Protein AF-A0A0F9DRZ3-F1 (afdb_monomer_lite)

Foldseek 3Di:
DAPVVQLVVLVVVVDADAQVVQQVSSCVPHPLKDKDKDWDADPVGDIDIGIFIDNVPDTHTSHPDPDDPDDPDPPDD

pLDDT: mean 80.03, std 17.88, range [38.91, 96.19]

Secondary structure (DSSP, 8-state):
--HHHHHHHHHHHT----HHHHHHHHHTTSTT-EEEEEEEE-TT--EEEEEEEE-SS-EE-----S-----------

Sequence (77 aa):
MTIDEAVQEWKTKRRHMGCVAAAKWFCARVKGFWPERLSRYTAYGDYFEHVVATDGSIRIDLSPYADQPDTDDDDDN

Organism: NCBI:txid412755

Structure (mmCIF, N/CA/C/O backbone):
data_AF-A0A0F9DRZ3-F1
#
_entry.id   AF-A0A0F9DRZ3-F1
#
loop_
_atom_site.group_PDB
_atom_site.id
_atom_site.type_symbol
_atom_site.label_atom_id
_atom_site.label_alt_id
_atom_site.label_comp_id
_atom_site.label_asym_id
_atom_site.label_entity_id
_atom_site.label_seq_id
_atom_site.pdbx_PDB_ins_code
_atom_site.Cartn_x
_atom_site.Cartn_y
_atom_site.Cartn_z
_atom_site.occupancy
_atom_site.B_iso_or_equiv
_atom_site.auth_seq_id
_atom_site.auth_comp_id
_atom_site.auth_asym_id
_atom_site.auth_atom_id
_atom_site.pdbx_PDB_model_num
ATOM 1 N N . MET A 1 1 ? -8.890 2.668 13.293 1.00 83.94 1 MET A N 1
ATOM 2 C CA . MET A 1 1 ? -7.956 3.469 12.497 1.00 83.94 1 MET A CA 1
ATOM 3 C C . MET A 1 1 ? -8.351 3.320 11.046 1.00 83.94 1 MET A C 1
ATOM 5 O O . MET A 1 1 ? -8.453 2.189 10.575 1.00 83.94 1 MET A O 1
ATOM 9 N N . THR A 1 2 ? -8.664 4.428 10.393 1.00 92.88 2 THR A N 1
ATOM 10 C CA . THR A 1 2 ? -8.916 4.503 8.953 1.00 92.88 2 THR A CA 1
ATOM 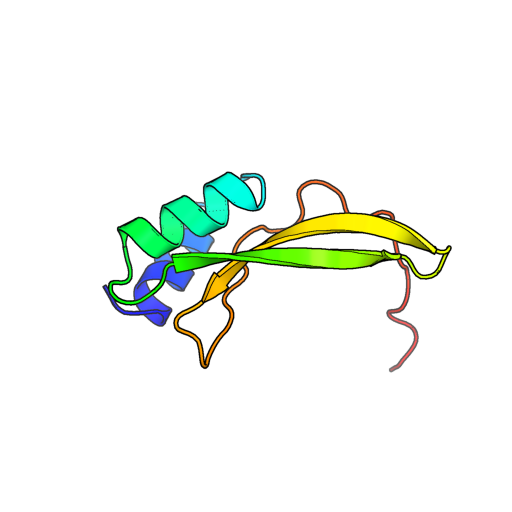11 C C . THR A 1 2 ? -7.594 4.580 8.184 1.00 92.88 2 THR A C 1
ATOM 13 O O . THR A 1 2 ? -6.523 4.733 8.780 1.00 92.88 2 THR A O 1
ATOM 16 N N . ILE A 1 3 ? -7.667 4.474 6.855 1.00 89.50 3 ILE A N 1
ATOM 17 C CA . ILE A 1 3 ? -6.511 4.662 5.967 1.00 89.50 3 ILE A CA 1
ATOM 18 C C . ILE A 1 3 ? -5.892 6.046 6.203 1.00 89.50 3 ILE A C 1
ATOM 20 O O . ILE A 1 3 ? -4.693 6.138 6.465 1.00 89.50 3 ILE A O 1
ATOM 24 N N . ASP A 1 4 ? -6.707 7.105 6.194 1.00 89.44 4 ASP A N 1
ATOM 25 C CA . ASP A 1 4 ? -6.241 8.484 6.371 1.00 89.44 4 ASP A CA 1
ATOM 26 C C . ASP A 1 4 ? -5.556 8.705 7.721 1.00 89.44 4 ASP A C 1
ATOM 28 O O . ASP A 1 4 ? -4.480 9.299 7.782 1.00 89.44 4 ASP A O 1
ATOM 32 N N . GLU A 1 5 ? -6.130 8.178 8.807 1.00 92.19 5 GLU A N 1
ATOM 33 C CA . GLU A 1 5 ? -5.535 8.272 10.144 1.00 92.19 5 GLU A CA 1
ATOM 34 C C . GLU A 1 5 ? -4.160 7.589 10.200 1.00 92.19 5 GLU A C 1
ATOM 36 O O . GLU A 1 5 ? -3.210 8.149 10.751 1.00 92.19 5 GLU A O 1
ATOM 41 N N . ALA A 1 6 ? -4.027 6.402 9.598 1.00 90.62 6 ALA A N 1
ATOM 42 C CA . ALA A 1 6 ? -2.760 5.676 9.547 1.00 90.6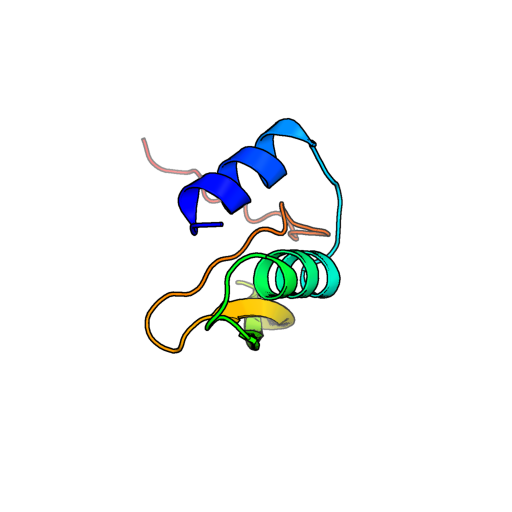2 6 ALA A CA 1
ATOM 43 C C . ALA A 1 6 ? -1.709 6.410 8.697 1.00 90.62 6 ALA A C 1
ATOM 45 O O . ALA A 1 6 ? -0.543 6.488 9.088 1.00 90.62 6 ALA A O 1
ATOM 46 N N . VAL A 1 7 ? -2.105 6.993 7.562 1.00 87.31 7 VAL A N 1
ATOM 47 C CA . VAL A 1 7 ? -1.210 7.793 6.707 1.00 87.31 7 VAL A CA 1
ATOM 48 C C . VAL A 1 7 ? -0.746 9.059 7.433 1.00 87.31 7 VAL A C 1
ATOM 50 O O . VAL A 1 7 ? 0.437 9.403 7.380 1.00 87.31 7 VAL A O 1
ATOM 53 N N . GLN A 1 8 ? -1.635 9.745 8.153 1.00 87.75 8 GLN A N 1
ATOM 54 C CA . GLN A 1 8 ? -1.268 10.919 8.951 1.00 87.75 8 GLN A CA 1
ATOM 55 C C . GLN A 1 8 ? -0.339 10.551 10.120 1.00 87.75 8 GLN A C 1
ATOM 57 O O . GLN A 1 8 ? 0.667 11.229 10.349 1.00 87.75 8 GLN A O 1
ATOM 62 N N . GLU A 1 9 ? -0.593 9.441 10.825 1.00 89.00 9 GLU A N 1
ATOM 63 C CA . GLU A 1 9 ? 0.325 8.928 11.856 1.00 89.00 9 GLU A CA 1
ATOM 64 C C . GLU A 1 9 ? 1.712 8.626 11.263 1.00 89.00 9 GLU A C 1
ATOM 66 O O . GLU A 1 9 ? 2.737 8.945 11.868 1.00 89.00 9 GLU A O 1
ATOM 71 N N . TRP A 1 10 ? 1.767 8.031 10.071 1.00 85.25 10 TRP A N 1
ATOM 72 C CA . TRP A 1 10 ? 3.029 7.742 9.395 1.00 85.25 10 TRP A CA 1
ATOM 73 C C . TRP A 1 10 ? 3.824 9.017 9.085 1.00 85.25 10 TRP A C 1
ATOM 75 O O . TRP A 1 10 ? 4.993 9.126 9.471 1.00 85.25 10 TRP A O 1
ATOM 85 N N . LYS A 1 11 ? 3.172 10.008 8.459 1.00 82.56 11 LYS A N 1
ATOM 86 C CA . LYS A 1 11 ? 3.783 11.295 8.082 1.00 82.56 11 LYS A CA 1
ATOM 87 C C . LYS A 1 11 ? 4.319 12.054 9.294 1.00 82.56 11 LYS A C 1
ATOM 89 O O . LYS A 1 11 ? 5.452 12.530 9.275 1.00 82.56 11 LYS A O 1
ATOM 94 N N . THR A 1 12 ? 3.539 12.119 10.371 1.00 82.44 12 THR A N 1
ATOM 95 C CA . THR A 1 12 ? 3.931 12.830 11.601 1.00 82.44 12 THR A CA 1
ATOM 96 C C . THR A 1 12 ? 5.124 12.186 12.302 1.00 82.44 12 THR A C 1
ATOM 98 O O . THR A 1 12 ? 5.953 12.886 12.879 1.00 82.44 12 THR A O 1
ATOM 101 N N . LYS A 1 13 ? 5.261 10.858 12.224 1.00 79.50 13 LYS A N 1
ATOM 102 C CA . LYS A 1 13 ? 6.355 10.129 12.879 1.00 79.50 13 LYS A CA 1
ATOM 103 C C . LYS A 1 13 ? 7.660 10.097 12.082 1.00 79.50 13 LYS A C 1
ATOM 105 O O . LYS A 1 13 ? 8.641 9.600 12.629 1.00 79.50 13 LYS A O 1
ATOM 110 N 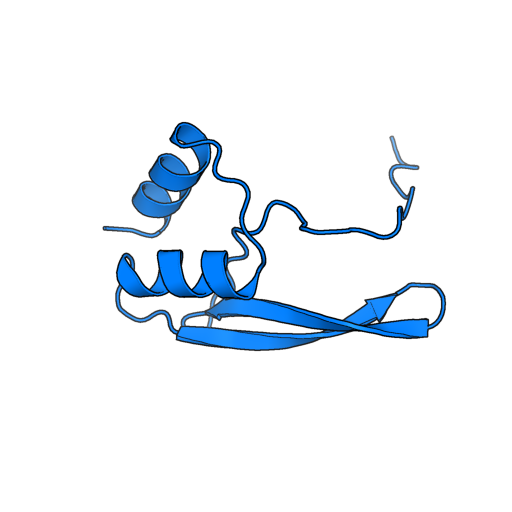N . ARG A 1 14 ? 7.675 10.585 10.830 1.00 72.25 14 ARG A N 1
ATOM 111 C CA . ARG A 1 14 ? 8.856 10.647 9.938 1.00 72.25 14 ARG A CA 1
ATOM 112 C C . ARG A 1 14 ? 9.704 9.367 9.981 1.00 72.25 14 ARG A C 1
ATOM 114 O O . ARG A 1 14 ? 10.923 9.412 10.132 1.00 72.25 14 ARG A O 1
ATOM 121 N N . ARG A 1 15 ? 9.049 8.203 9.947 1.00 69.75 15 ARG A N 1
ATOM 122 C CA . ARG A 1 15 ? 9.734 6.921 10.138 1.00 69.75 15 ARG A CA 1
ATOM 123 C C . ARG A 1 15 ? 10.440 6.501 8.853 1.00 69.75 15 ARG A C 1
ATOM 125 O O . ARG A 1 15 ? 9.798 6.384 7.817 1.00 69.75 15 ARG A O 1
ATOM 132 N N . HIS A 1 16 ? 11.730 6.193 8.950 1.00 71.88 16 HIS A N 1
ATOM 133 C CA . HIS A 1 16 ? 12.470 5.511 7.889 1.00 71.88 16 HIS A CA 1
ATOM 134 C C . HIS A 1 16 ? 12.366 3.999 8.103 1.00 71.88 16 HIS A C 1
ATOM 136 O O . HIS A 1 16 ? 12.878 3.467 9.088 1.00 71.88 16 HIS A O 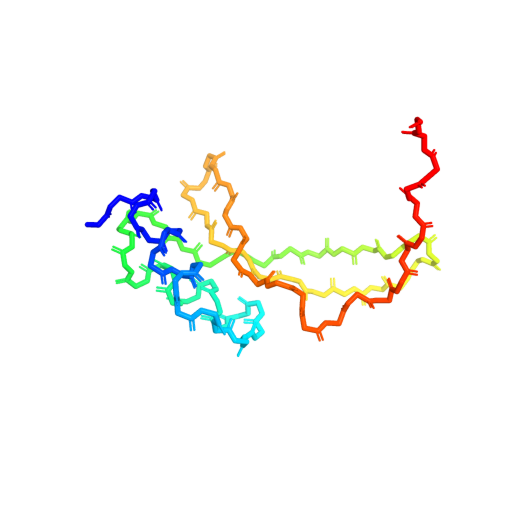1
ATOM 142 N N . MET A 1 17 ? 11.657 3.307 7.212 1.00 77.75 17 MET A N 1
ATOM 143 C CA . MET A 1 17 ? 11.548 1.848 7.213 1.00 77.75 17 MET A CA 1
ATOM 144 C C . MET A 1 17 ? 11.497 1.312 5.785 1.00 77.75 17 MET A C 1
ATOM 146 O O . MET A 1 17 ? 10.917 1.945 4.906 1.00 77.75 17 MET A O 1
ATOM 150 N N . GLY A 1 18 ? 12.023 0.101 5.590 1.00 83.31 18 GLY A N 1
ATOM 151 C CA . GLY A 1 18 ? 11.860 -0.635 4.337 1.00 83.31 18 GLY A CA 1
ATOM 152 C C . GLY A 1 18 ? 10.414 -1.080 4.085 1.00 83.31 18 GLY A C 1
ATOM 153 O O . GLY A 1 18 ? 9.612 -1.196 5.018 1.00 83.31 18 GLY A O 1
ATOM 154 N N . CYS A 1 19 ? 10.102 -1.383 2.824 1.00 88.12 19 CYS A N 1
ATOM 155 C CA . CYS A 1 19 ? 8.757 -1.703 2.325 1.00 88.12 19 CYS A CA 1
ATOM 156 C C . CYS A 1 19 ? 8.045 -2.819 3.104 1.00 88.12 19 CYS A C 1
ATOM 158 O O . CYS A 1 19 ? 6.890 -2.677 3.498 1.00 88.12 19 CYS A O 1
ATOM 160 N N . VAL A 1 20 ? 8.763 -3.886 3.468 1.00 90.44 20 VAL A N 1
ATOM 161 C CA . VAL A 1 20 ? 8.216 -4.985 4.282 1.00 90.44 20 VAL A CA 1
ATOM 162 C C . VAL A 1 20 ? 7.746 -4.498 5.656 1.00 90.44 20 VAL A C 1
ATOM 164 O O . VAL A 1 20 ? 6.676 -4.886 6.129 1.00 90.44 20 VAL A O 1
ATOM 167 N N . ALA A 1 21 ? 8.552 -3.671 6.324 1.00 90.50 21 ALA A N 1
ATOM 168 C CA . ALA A 1 21 ? 8.234 -3.163 7.654 1.00 90.50 21 ALA A CA 1
ATOM 169 C C . ALA A 1 21 ? 7.117 -2.112 7.594 1.00 90.50 21 ALA A C 1
ATOM 171 O O . ALA A 1 21 ? 6.219 -2.143 8.436 1.00 90.50 21 ALA A O 1
ATOM 172 N N . ALA A 1 22 ? 7.123 -1.252 6.573 1.00 89.88 22 ALA A N 1
ATOM 173 C CA . ALA A 1 22 ? 6.079 -0.260 6.333 1.00 89.88 22 ALA A CA 1
ATOM 174 C C . ALA A 1 22 ? 4.713 -0.919 6.056 1.00 89.88 22 ALA A C 1
ATOM 176 O O . ALA A 1 22 ? 3.724 -0.596 6.719 1.00 89.88 22 ALA A O 1
ATOM 177 N N . ALA A 1 23 ? 4.665 -1.920 5.170 1.00 92.50 23 ALA A N 1
ATOM 178 C CA . ALA A 1 23 ? 3.443 -2.663 4.867 1.00 92.50 23 ALA A CA 1
ATOM 179 C C . ALA A 1 23 ? 2.897 -3.396 6.102 1.00 92.50 23 ALA A C 1
ATOM 181 O O . ALA A 1 23 ? 1.714 -3.276 6.427 1.00 92.50 23 ALA A O 1
ATOM 182 N N . LYS A 1 24 ? 3.757 -4.097 6.857 1.00 93.44 24 LYS A N 1
ATOM 183 C CA . LYS A 1 24 ? 3.353 -4.759 8.112 1.00 93.44 24 LYS A CA 1
ATOM 184 C C . LYS A 1 24 ? 2.831 -3.764 9.147 1.00 93.44 24 LYS A C 1
ATOM 186 O O . LYS A 1 24 ? 1.834 -4.039 9.812 1.00 93.44 24 LYS A O 1
ATOM 191 N N . TRP A 1 25 ? 3.488 -2.613 9.282 1.00 93.00 25 TRP A N 1
ATOM 192 C CA . TRP A 1 25 ? 3.075 -1.557 10.204 1.00 93.00 25 TRP A CA 1
ATOM 193 C C . TRP A 1 25 ? 1.675 -1.026 9.879 1.00 93.00 25 TRP A C 1
ATOM 195 O O . TRP A 1 25 ? 0.884 -0.811 10.804 1.00 93.00 25 TRP A O 1
ATOM 205 N N . PHE A 1 26 ? 1.367 -0.858 8.589 1.00 93.12 26 PHE A N 1
ATOM 206 C CA . PHE A 1 26 ? 0.058 -0.407 8.124 1.00 93.12 26 PHE A CA 1
ATOM 207 C C . PHE A 1 26 ? -1.022 -1.469 8.334 1.00 93.12 26 PHE A C 1
ATOM 209 O O . PHE A 1 26 ? -2.061 -1.177 8.924 1.00 93.12 26 PHE A O 1
ATOM 216 N N . CYS A 1 27 ? -0.752 -2.718 7.940 1.00 94.75 27 CYS A N 1
ATOM 217 C CA . CYS A 1 27 ? -1.701 -3.828 8.089 1.00 94.75 27 CYS A CA 1
ATOM 218 C C . CYS A 1 27 ? -2.054 -4.099 9.563 1.00 94.75 27 CYS A C 1
ATOM 220 O O . CYS A 1 27 ? -3.167 -4.509 9.877 1.00 94.75 27 CYS A O 1
ATOM 222 N N . ALA A 1 28 ? -1.132 -3.832 10.496 1.00 95.06 28 ALA A N 1
ATOM 223 C CA . ALA A 1 28 ? -1.403 -3.941 11.931 1.00 95.06 28 ALA A CA 1
ATOM 224 C C . ALA A 1 28 ? -2.384 -2.873 12.462 1.00 95.06 28 ALA A C 1
ATOM 226 O O . ALA A 1 28 ? -2.924 -3.022 13.558 1.00 95.06 28 ALA A O 1
ATOM 227 N N . ARG A 1 29 ? -2.595 -1.783 11.717 1.00 93.19 29 ARG A N 1
ATOM 228 C CA . ARG A 1 29 ? -3.418 -0.628 12.106 1.00 93.19 29 ARG A CA 1
ATOM 229 C C . ARG A 1 29 ? -4.761 -0.597 11.403 1.00 93.19 29 ARG A C 1
ATOM 231 O O . ARG A 1 29 ? -5.787 -0.364 12.044 1.00 93.19 29 ARG A O 1
ATOM 238 N N . VAL A 1 30 ? -4.743 -0.820 10.094 1.00 94.31 30 VAL A N 1
ATOM 239 C CA . VAL A 1 30 ? -5.928 -0.770 9.244 1.00 94.31 30 VAL A CA 1
ATOM 240 C C . VAL A 1 30 ? -6.372 -2.202 8.970 1.00 94.31 30 VAL A C 1
ATOM 242 O O . VAL A 1 30 ? -5.719 -2.947 8.243 1.00 94.31 30 VAL A O 1
ATOM 245 N N . LYS A 1 31 ? -7.479 -2.607 9.601 1.00 94.12 31 LYS A N 1
ATOM 246 C CA . LYS A 1 31 ? -8.053 -3.945 9.406 1.00 94.12 31 LYS A CA 1
ATOM 247 C C . LYS A 1 31 ? -8.516 -4.119 7.959 1.00 94.12 31 LYS A C 1
ATOM 249 O O . LYS A 1 31 ? -9.012 -3.175 7.358 1.00 94.12 31 LYS A O 1
ATOM 254 N N . GLY A 1 32 ? -8.401 -5.342 7.447 1.00 93.69 32 GLY A N 1
ATOM 255 C CA . GLY A 1 32 ? -8.789 -5.685 6.074 1.00 93.69 32 GLY A CA 1
ATOM 256 C C . GLY A 1 32 ? -7.655 -5.559 5.057 1.00 93.69 32 GLY A C 1
ATOM 257 O O . GLY A 1 32 ? -7.794 -6.081 3.962 1.00 93.69 32 GLY A O 1
ATOM 258 N N . PHE A 1 33 ? -6.523 -4.959 5.437 1.00 96.00 33 PHE A N 1
ATOM 259 C CA . PHE A 1 33 ? -5.320 -4.920 4.610 1.00 96.00 33 PHE A CA 1
ATOM 260 C C . PHE A 1 33 ? -4.368 -6.075 4.942 1.00 96.00 33 PHE A C 1
ATOM 262 O O . PHE A 1 33 ? -4.219 -6.469 6.103 1.00 96.00 33 PHE A O 1
ATOM 269 N N . TRP A 1 34 ? -3.679 -6.585 3.926 1.00 96.19 34 TRP A N 1
ATOM 270 C CA . TRP A 1 34 ? -2.604 -7.569 4.028 1.00 96.19 34 TRP A CA 1
ATOM 271 C C . TRP A 1 34 ? -1.404 -7.156 3.164 1.00 96.19 34 TRP A C 1
ATOM 273 O O . TRP A 1 34 ? -1.549 -6.367 2.229 1.00 96.19 34 TRP A O 1
ATOM 283 N N . PRO A 1 35 ? -0.194 -7.657 3.464 1.00 95.19 35 PRO A N 1
ATOM 284 C CA . PRO A 1 35 ? 0.972 -7.375 2.640 1.00 95.19 35 PRO A CA 1
ATOM 285 C C . PRO A 1 35 ? 0.895 -8.122 1.301 1.00 95.19 35 PRO A C 1
ATOM 287 O O . PRO A 1 35 ? 0.704 -9.337 1.273 1.00 95.19 35 PRO A O 1
ATOM 290 N N . GLU A 1 36 ? 1.115 -7.410 0.202 1.00 94.81 36 GLU A N 1
ATOM 291 C CA . GLU A 1 36 ? 1.239 -7.949 -1.153 1.00 94.81 36 GLU A CA 1
ATOM 292 C C . GLU A 1 36 ? 2.644 -7.665 -1.681 1.00 94.81 36 GLU A C 1
ATOM 294 O O . GLU A 1 36 ? 3.154 -6.548 -1.564 1.00 94.81 36 GLU A O 1
ATOM 299 N N . ARG A 1 37 ? 3.281 -8.694 -2.247 1.00 92.69 37 ARG A N 1
ATOM 300 C CA . ARG A 1 37 ? 4.603 -8.587 -2.862 1.00 92.69 37 ARG A CA 1
ATOM 301 C C . ARG A 1 37 ? 4.429 -8.325 -4.355 1.00 92.69 37 ARG A C 1
ATOM 303 O O . ARG A 1 37 ? 3.739 -9.071 -5.041 1.00 92.69 37 ARG A O 1
ATOM 310 N N . LEU A 1 38 ? 5.050 -7.260 -4.832 1.00 88.62 38 LEU A N 1
ATOM 311 C CA . LEU A 1 38 ? 5.056 -6.823 -6.215 1.00 88.62 38 LEU A CA 1
ATOM 312 C C . LEU A 1 38 ? 6.448 -7.054 -6.793 1.00 88.62 38 LEU A C 1
ATOM 314 O O . LEU A 1 38 ? 7.445 -6.610 -6.225 1.00 88.62 38 LEU A O 1
ATOM 318 N N . SER A 1 39 ? 6.500 -7.706 -7.944 1.00 88.56 39 SER A N 1
ATOM 319 C CA . SER A 1 39 ? 7.701 -7.788 -8.768 1.00 88.56 39 SER A CA 1
ATOM 320 C C . SER A 1 39 ? 7.739 -6.583 -9.701 1.00 88.56 39 SER A C 1
ATOM 322 O O . SER A 1 39 ? 6.761 -6.320 -10.404 1.00 88.56 39 SER A O 1
ATOM 324 N N . ARG A 1 40 ? 8.841 -5.833 -9.700 1.00 83.62 40 ARG A N 1
ATOM 325 C CA . ARG A 1 40 ? 9.041 -4.676 -10.576 1.00 83.62 40 ARG A CA 1
ATOM 326 C C . ARG A 1 40 ? 10.359 -4.793 -11.325 1.00 83.62 40 ARG A C 1
ATOM 328 O O . ARG A 1 40 ? 11.287 -5.461 -10.876 1.00 83.62 40 ARG A O 1
ATOM 335 N N . TYR A 1 41 ? 10.399 -4.124 -12.469 1.00 82.75 41 TYR A N 1
ATOM 336 C CA . TYR A 1 41 ? 11.592 -3.971 -13.284 1.00 82.75 41 TYR A CA 1
ATOM 337 C C . TYR A 1 41 ? 11.937 -2.487 -13.362 1.00 82.75 41 TYR A C 1
ATOM 339 O O . TYR A 1 41 ? 11.035 -1.656 -13.493 1.00 82.75 41 TYR A O 1
ATOM 347 N N . THR A 1 42 ? 13.219 -2.152 -13.245 1.00 80.25 42 THR A N 1
ATOM 348 C CA . THR A 1 42 ? 13.709 -0.798 -13.533 1.00 80.25 42 THR A CA 1
ATOM 349 C C . THR A 1 42 ? 13.629 -0.528 -15.037 1.00 80.25 42 THR A C 1
ATOM 351 O O . THR A 1 42 ? 13.480 -1.456 -15.838 1.00 80.25 42 THR A O 1
ATOM 354 N N . ALA A 1 43 ? 13.775 0.735 -15.445 1.00 79.12 43 ALA A N 1
ATOM 355 C CA . ALA A 1 43 ? 13.883 1.097 -16.861 1.00 79.12 43 ALA A CA 1
ATOM 356 C C . ALA A 1 43 ? 15.046 0.367 -17.571 1.00 79.12 43 ALA A C 1
ATOM 358 O O . ALA A 1 43 ? 14.961 0.070 -18.760 1.00 79.12 43 ALA A O 1
ATOM 359 N N . TYR A 1 44 ? 16.096 0.012 -16.821 1.00 88.06 44 TYR A N 1
ATOM 360 C CA . TYR A 1 44 ? 17.267 -0.730 -17.298 1.00 88.06 44 TYR A CA 1
ATOM 361 C C . TYR A 1 44 ? 17.090 -2.260 -17.266 1.00 88.06 44 TYR A C 1
ATOM 363 O O . TYR A 1 44 ? 17.983 -2.991 -17.690 1.00 88.06 44 TYR A O 1
ATOM 371 N N . GLY A 1 45 ? 15.935 -2.757 -16.810 1.00 84.75 45 GLY A N 1
ATOM 372 C CA . GLY A 1 45 ? 15.606 -4.184 -16.774 1.00 84.75 45 GLY A CA 1
ATOM 373 C C . GLY A 1 45 ? 16.008 -4.911 -15.489 1.00 84.75 45 GLY A C 1
ATOM 374 O O . GLY A 1 45 ? 15.845 -6.131 -15.414 1.00 84.75 45 GLY A O 1
ATOM 375 N N . ASP A 1 46 ? 16.485 -4.201 -14.465 1.00 84.44 46 ASP A N 1
ATOM 376 C CA . ASP A 1 46 ? 16.834 -4.813 -13.183 1.00 84.44 46 ASP A CA 1
ATOM 377 C C . ASP A 1 46 ? 15.581 -5.232 -12.422 1.00 84.44 46 ASP A C 1
ATOM 379 O O . ASP A 1 46 ? 14.633 -4.460 -12.267 1.00 84.44 46 ASP A O 1
ATOM 383 N N . TYR A 1 47 ? 15.592 -6.459 -11.911 1.00 83.88 47 TYR A N 1
ATOM 384 C CA . TYR A 1 47 ? 14.503 -7.000 -11.110 1.00 83.88 47 TYR A CA 1
ATOM 385 C C . TYR A 1 47 ? 14.621 -6.568 -9.650 1.00 83.88 47 TYR A C 1
ATOM 387 O O . TYR A 1 47 ? 15.659 -6.773 -9.018 1.00 83.88 47 TYR A O 1
ATOM 395 N N . PHE A 1 48 ? 13.521 -6.083 -9.078 1.00 83.31 48 PHE A N 1
ATOM 396 C CA . PHE A 1 48 ? 13.410 -5.890 -7.639 1.00 83.31 48 PHE A CA 1
ATOM 397 C C . PHE A 1 48 ? 12.026 -6.262 -7.106 1.00 83.31 48 PHE A C 1
ATOM 399 O O . PHE A 1 48 ? 11.011 -6.226 -7.807 1.00 83.31 48 PHE A O 1
ATOM 406 N N . GLU A 1 49 ? 11.990 -6.628 -5.826 1.00 86.06 49 GLU A N 1
ATOM 407 C CA . GLU A 1 49 ? 10.758 -6.942 -5.110 1.00 86.06 49 GLU A CA 1
ATOM 408 C C . GLU A 1 49 ? 10.369 -5.805 -4.177 1.00 86.06 49 GLU A C 1
ATOM 410 O O . GLU A 1 49 ? 11.181 -5.303 -3.400 1.00 86.06 49 GLU A O 1
ATOM 415 N N . HIS A 1 50 ? 9.089 -5.458 -4.202 1.00 88.69 50 HIS A N 1
ATOM 416 C CA . HIS A 1 50 ? 8.509 -4.435 -3.350 1.00 88.69 50 HIS A CA 1
ATOM 417 C C . HIS A 1 50 ? 7.316 -4.983 -2.579 1.00 88.69 50 HIS A C 1
ATOM 419 O O . HIS A 1 50 ? 6.607 -5.848 -3.080 1.00 88.69 50 HIS A O 1
ATOM 425 N N . VAL A 1 51 ? 7.068 -4.504 -1.361 1.00 91.81 51 VAL A N 1
ATOM 426 C CA . VAL A 1 51 ? 5.916 -4.951 -0.562 1.00 91.81 51 VAL A CA 1
ATOM 427 C C . VAL A 1 51 ? 5.043 -3.763 -0.199 1.00 91.81 51 VAL A C 1
ATOM 429 O O . VAL A 1 51 ? 5.508 -2.817 0.428 1.00 91.81 51 VAL A O 1
ATOM 432 N N . VAL A 1 52 ? 3.764 -3.854 -0.554 1.00 91.88 52 VAL A N 1
ATOM 433 C CA . VAL A 1 52 ? 2.731 -2.852 -0.261 1.00 91.88 52 VAL A CA 1
ATOM 434 C C . VAL A 1 52 ? 1.647 -3.462 0.622 1.00 91.88 52 VAL A C 1
ATOM 436 O O . VAL A 1 52 ? 1.574 -4.681 0.767 1.00 91.88 52 VAL A O 1
ATOM 439 N N . ALA A 1 53 ? 0.796 -2.638 1.227 1.00 94.19 53 ALA A N 1
ATOM 440 C CA . ALA A 1 53 ? -0.420 -3.114 1.880 1.00 94.19 53 ALA A CA 1
ATOM 441 C C . ALA A 1 53 ? -1.605 -3.030 0.909 1.00 94.19 53 ALA A C 1
ATOM 443 O O . ALA A 1 53 ? -1.792 -2.001 0.267 1.00 94.19 53 ALA A O 1
ATOM 444 N N . THR A 1 54 ? -2.436 -4.066 0.816 1.00 94.94 54 THR A N 1
ATOM 445 C CA . THR A 1 54 ? -3.634 -4.064 -0.037 1.00 94.94 54 THR A CA 1
ATOM 446 C C . THR A 1 54 ? -4.828 -4.724 0.638 1.00 94.94 54 THR A C 1
ATOM 448 O O . THR A 1 54 ? -4.650 -5.595 1.482 1.00 94.94 54 THR A O 1
ATOM 451 N N . ASP A 1 55 ? -6.034 -4.317 0.254 1.00 94.50 55 ASP A N 1
ATOM 452 C CA . ASP A 1 55 ? -7.299 -4.994 0.564 1.00 94.50 55 ASP A CA 1
ATOM 453 C C . ASP A 1 55 ? -7.888 -5.726 -0.665 1.00 94.50 55 ASP A C 1
ATOM 455 O O . ASP A 1 55 ? -9.047 -6.143 -0.664 1.00 94.50 55 ASP A O 1
ATOM 459 N N . GLY A 1 56 ? -7.099 -5.862 -1.738 1.00 92.00 56 GLY A N 1
ATOM 460 C CA . GLY A 1 56 ? -7.510 -6.441 -3.018 1.00 92.00 56 GLY A CA 1
ATOM 461 C C . GLY A 1 56 ? -8.117 -5.440 -4.005 1.00 92.00 56 GLY A C 1
ATOM 462 O O . GLY A 1 56 ? -8.219 -5.763 -5.186 1.00 92.00 56 GLY A O 1
ATOM 463 N N . SER A 1 57 ? -8.473 -4.229 -3.563 1.00 92.56 57 SER A N 1
ATOM 464 C CA . SER A 1 57 ? -8.968 -3.145 -4.430 1.00 92.56 57 SER A CA 1
ATOM 465 C C . SER A 1 57 ? -8.008 -1.956 -4.468 1.00 92.56 57 SER A C 1
ATOM 467 O O . SER A 1 57 ? -7.774 -1.371 -5.523 1.00 92.56 57 SER A O 1
ATOM 469 N N . ILE A 1 58 ? -7.428 -1.608 -3.320 1.00 88.75 58 ILE A N 1
ATOM 470 C CA . ILE A 1 58 ? -6.519 -0.478 -3.136 1.00 88.75 58 ILE A CA 1
ATOM 471 C C . ILE A 1 58 ? -5.152 -1.005 -2.715 1.00 88.75 58 ILE A C 1
ATOM 473 O O . ILE A 1 58 ? -5.043 -1.961 -1.947 1.00 88.75 58 ILE A O 1
ATOM 477 N N . ARG A 1 59 ? -4.088 -0.357 -3.192 1.00 90.50 59 ARG A N 1
ATOM 478 C CA . ARG A 1 59 ? -2.708 -0.597 -2.759 1.00 90.50 59 ARG A CA 1
ATOM 479 C C . ARG A 1 59 ? -2.165 0.657 -2.087 1.00 90.50 59 ARG A C 1
ATOM 481 O O . ARG A 1 59 ? -2.214 1.736 -2.668 1.00 90.50 59 ARG A O 1
ATOM 488 N N . ILE A 1 60 ? -1.649 0.501 -0.875 1.00 88.56 60 ILE A N 1
ATOM 489 C CA . ILE A 1 60 ? -1.041 1.552 -0.067 1.00 88.56 60 ILE A CA 1
ATOM 490 C C . ILE A 1 60 ? 0.437 1.230 0.109 1.00 88.56 60 ILE A C 1
ATOM 492 O O . ILE A 1 60 ? 0.813 0.231 0.729 1.00 88.56 60 ILE A O 1
ATOM 496 N N . ASP A 1 61 ? 1.271 2.112 -0.419 1.00 87.50 61 ASP A N 1
ATOM 497 C CA . ASP A 1 61 ? 2.706 2.107 -0.200 1.00 87.50 61 ASP A CA 1
ATOM 498 C C . ASP A 1 61 ? 3.067 3.220 0.783 1.00 87.50 61 ASP A C 1
ATOM 500 O O . ASP A 1 61 ? 2.824 4.398 0.525 1.00 87.50 61 ASP A O 1
ATOM 504 N N . LEU A 1 62 ? 3.604 2.834 1.939 1.00 79.81 62 LEU A N 1
ATOM 505 C CA . LEU A 1 62 ? 4.075 3.778 2.951 1.00 79.81 62 LEU A CA 1
ATOM 506 C C . LEU A 1 62 ? 5.592 3.893 2.999 1.00 79.81 62 LEU A C 1
ATOM 508 O O . LEU A 1 62 ? 6.103 4.765 3.702 1.00 79.81 62 LEU A O 1
ATOM 512 N N . SER A 1 63 ? 6.324 3.012 2.320 1.00 72.44 63 SER A N 1
ATOM 513 C CA . SER A 1 63 ? 7.778 3.115 2.310 1.00 72.44 63 SER A CA 1
ATOM 514 C C . SER A 1 63 ? 8.184 4.367 1.533 1.00 72.44 63 SER A C 1
ATOM 516 O O . SER A 1 63 ? 7.874 4.454 0.351 1.00 72.44 63 SER A O 1
ATOM 518 N N . PRO A 1 64 ? 8.913 5.318 2.142 1.00 60.00 64 PRO A N 1
ATOM 519 C CA . PRO A 1 64 ? 9.390 6.516 1.451 1.00 60.00 64 PRO A CA 1
ATOM 520 C C . PRO A 1 64 ? 10.587 6.234 0.516 1.00 60.00 64 PRO A C 1
ATOM 522 O O . PRO A 1 64 ? 11.395 7.121 0.303 1.00 60.00 64 PRO A O 1
ATOM 525 N N . TYR A 1 65 ? 10.689 5.017 -0.030 1.00 51.41 65 TYR A N 1
ATOM 526 C CA . TYR A 1 65 ? 11.872 4.405 -0.650 1.00 51.41 65 TYR A CA 1
ATOM 527 C C . TYR A 1 65 ? 13.011 4.100 0.339 1.00 51.41 65 TYR A C 1
ATOM 529 O O . TYR A 1 65 ? 13.501 4.967 1.055 1.00 51.41 65 TYR A O 1
ATOM 537 N N . ALA A 1 66 ? 13.412 2.824 0.412 1.00 38.91 66 ALA A N 1
ATOM 538 C CA . ALA A 1 66 ? 14.681 2.440 1.035 1.00 38.91 66 ALA A CA 1
ATOM 539 C C . ALA A 1 66 ? 15.853 2.645 0.066 1.00 38.91 66 ALA A C 1
ATOM 541 O O . ALA A 1 66 ? 16.912 3.019 0.528 1.00 38.91 66 ALA A O 1
ATOM 542 N N . ASP A 1 67 ? 15.640 2.501 -1.241 1.00 38.97 67 ASP A N 1
ATOM 543 C CA . ASP A 1 67 ? 16.598 2.828 -2.300 1.00 38.97 67 ASP A CA 1
ATOM 544 C C . ASP A 1 67 ? 15.790 2.900 -3.610 1.00 38.97 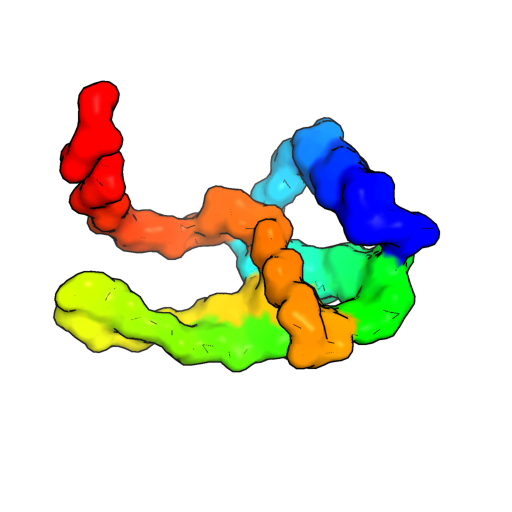67 ASP A C 1
ATOM 546 O O . ASP A 1 67 ? 15.321 1.870 -4.097 1.00 38.97 67 ASP A O 1
ATOM 550 N N . GLN A 1 68 ? 15.547 4.091 -4.165 1.00 41.59 68 GLN A N 1
ATOM 551 C CA . GLN A 1 68 ? 15.355 4.188 -5.617 1.00 41.59 68 GLN A CA 1
ATOM 552 C C . GLN A 1 68 ? 16.761 4.157 -6.219 1.00 41.59 68 GLN A C 1
ATOM 554 O O . GLN A 1 68 ? 17.585 4.961 -5.782 1.00 41.59 68 GLN A O 1
ATOM 559 N N . PRO A 1 69 ? 17.084 3.319 -7.220 1.00 39.94 69 PRO A N 1
ATOM 560 C CA . PRO A 1 69 ? 17.994 3.820 -8.232 1.00 39.94 69 PRO A CA 1
ATOM 561 C C . PRO A 1 69 ? 17.282 5.019 -8.858 1.00 39.94 69 PRO A C 1
ATOM 563 O O . PRO A 1 69 ? 16.151 4.880 -9.323 1.00 39.94 69 PRO A O 1
ATOM 566 N N . ASP A 1 70 ? 17.912 6.185 -8.757 1.00 42.62 70 ASP A N 1
ATOM 567 C CA . ASP A 1 70 ? 17.508 7.424 -9.409 1.00 42.62 70 ASP A CA 1
ATOM 568 C C . ASP A 1 70 ? 16.955 7.126 -10.809 1.00 42.62 70 ASP A C 1
ATOM 570 O O . ASP A 1 70 ? 17.672 6.683 -11.710 1.00 42.62 70 ASP A O 1
ATOM 574 N N . THR A 1 71 ? 15.653 7.313 -10.973 1.00 42.12 71 THR A N 1
ATOM 575 C CA . THR A 1 71 ? 15.102 7.665 -12.272 1.00 42.12 71 THR A CA 1
ATOM 576 C C . THR A 1 71 ? 14.641 9.097 -12.115 1.00 42.12 71 THR A C 1
ATOM 578 O O . THR A 1 71 ? 13.486 9.337 -11.765 1.00 42.12 71 THR A O 1
ATOM 581 N N . ASP A 1 72 ? 15.593 10.017 -12.286 1.00 48.41 72 ASP A N 1
ATOM 582 C CA . ASP A 1 72 ? 15.369 11.278 -12.989 1.00 48.41 72 ASP A CA 1
ATOM 583 C C . ASP A 1 72 ? 14.388 11.011 -14.142 1.00 48.41 72 ASP A C 1
ATOM 585 O O . ASP A 1 72 ? 14.760 10.444 -15.167 1.00 48.41 72 ASP A O 1
ATOM 589 N N . ASP A 1 73 ? 13.120 11.337 -13.925 1.00 46.06 73 ASP A N 1
ATOM 590 C CA . ASP A 1 73 ? 12.117 11.557 -14.969 1.00 46.06 73 ASP A CA 1
ATOM 591 C C . ASP A 1 73 ? 11.019 12.458 -14.367 1.00 46.06 73 ASP A C 1
ATOM 593 O O . ASP A 1 73 ? 9.833 12.139 -14.331 1.00 46.06 73 ASP A O 1
ATOM 597 N N . ASP A 1 74 ? 11.460 13.589 -13.808 1.00 41.28 74 ASP A N 1
ATOM 598 C CA . ASP A 1 74 ? 10.667 14.819 -13.738 1.00 41.28 74 ASP A CA 1
ATOM 599 C C . ASP A 1 74 ? 11.205 15.761 -14.835 1.00 41.28 74 ASP A C 1
ATOM 601 O O . ASP A 1 74 ? 11.771 16.821 -14.568 1.00 41.28 74 ASP A O 1
ATOM 605 N N . ASP A 1 75 ? 11.062 15.337 -16.093 1.00 46.41 75 ASP A N 1
ATOM 606 C CA . ASP A 1 75 ? 11.067 16.218 -17.264 1.00 46.41 75 ASP A CA 1
ATOM 607 C C . ASP A 1 75 ? 9.630 16.243 -17.808 1.00 46.41 75 ASP A C 1
ATOM 609 O O . ASP A 1 75 ? 9.288 15.472 -18.696 1.00 46.41 75 ASP A O 1
ATO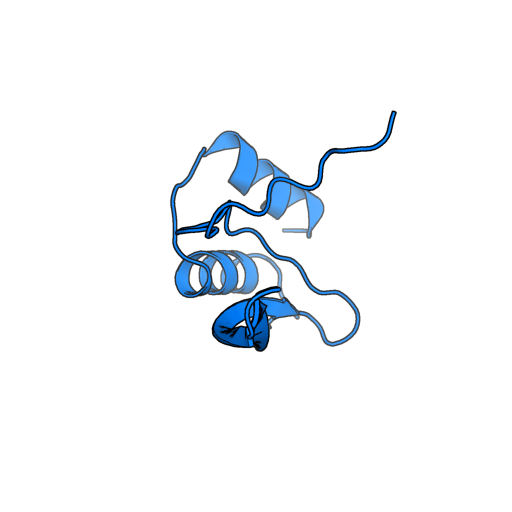M 613 N N . ASP A 1 76 ? 8.751 17.029 -17.167 1.00 45.66 76 ASP A N 1
ATOM 614 C CA . ASP A 1 76 ? 7.686 17.807 -17.829 1.00 45.66 76 ASP A CA 1
ATOM 615 C C . ASP A 1 76 ? 6.954 18.705 -16.801 1.00 45.66 76 ASP A C 1
ATOM 617 O O . ASP A 1 76 ? 6.091 18.242 -16.046 1.00 45.66 76 ASP A O 1
ATOM 621 N N . ASN A 1 77 ? 7.336 19.992 -16.737 1.00 39.38 77 ASN A N 1
ATOM 622 C CA . ASN A 1 77 ? 6.443 21.159 -16.919 1.00 39.38 77 ASN A CA 1
ATOM 623 C C . ASN A 1 77 ? 7.039 22.481 -16.397 1.00 39.38 77 ASN A C 1
ATOM 625 O O . ASN A 1 77 ? 6.971 22.742 -15.171 1.00 39.38 77 ASN A O 1
#

Radius of gyration: 13.8 Å; chains: 1; bounding box: 27×30×31 Å